Protein AF-A0AA87Z9X9-F1 (afdb_monomer_lite)

InterPro domains:
  IPR002160 Proteinase inhibitor I3, Kunitz legume [PF00197] (38-140)
  IPR002160 Proteinase inhibitor I3, Kunitz legume [PTHR33107] (10-140)
  IPR011065 Kunitz inhibitor STI-like superfamily [SSF50386] (34-146)

Radius of gyration: 27.52 Å; chains: 1; bounding box: 67×39×86 Å

Organism: Ficus carica (NCBI: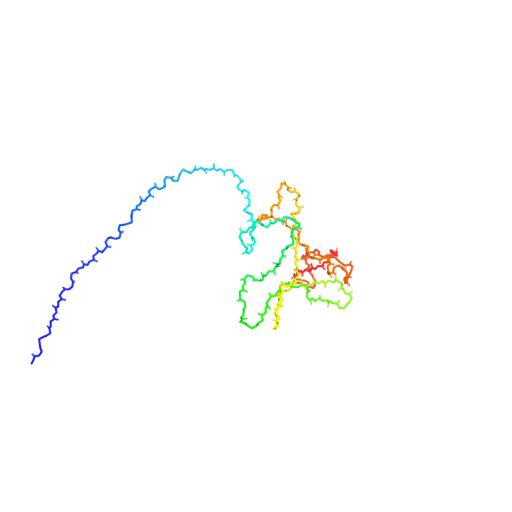txid349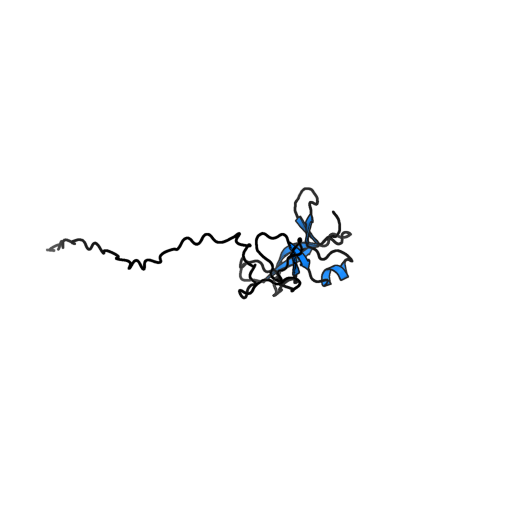4)

Structure (mmCIF, N/CA/C/O backbone):
data_AF-A0AA87Z9X9-F1
#
_entry.id   AF-A0AA87Z9X9-F1
#
loop_
_atom_site.group_PDB
_atom_site.id
_atom_site.type_symbol
_atom_site.label_atom_id
_atom_site.label_alt_id
_atom_site.label_comp_id
_atom_site.label_asym_id
_atom_site.label_entity_id
_atom_site.label_seq_id
_atom_site.pdbx_PDB_ins_code
_atom_site.Cartn_x
_atom_site.Cartn_y
_atom_site.Cartn_z
_atom_site.occupancy
_atom_site.B_iso_or_equiv
_atom_site.auth_seq_id
_atom_site.auth_comp_id
_atom_site.auth_asym_id
_atom_site.auth_atom_id
_atom_site.pdbx_PDB_model_num
ATOM 1 N N . MET A 1 1 ? 42.626 -28.973 60.792 1.00 39.34 1 MET A N 1
ATOM 2 C CA . MET A 1 1 ? 41.712 -30.059 60.388 1.00 39.34 1 MET A CA 1
ATOM 3 C C . MET A 1 1 ? 40.336 -29.448 60.271 1.00 39.34 1 MET A C 1
ATOM 5 O O . MET A 1 1 ? 39.869 -28.848 61.230 1.00 39.34 1 MET A O 1
ATOM 9 N N . GLU A 1 2 ? 39.805 -29.462 59.057 1.00 36.53 2 GLU A N 1
ATOM 10 C CA . GLU A 1 2 ? 38.589 -28.758 58.659 1.00 36.53 2 GLU A CA 1
ATOM 11 C C . GLU A 1 2 ? 37.346 -29.388 59.297 1.00 36.53 2 GLU A C 1
ATOM 13 O O . GLU A 1 2 ? 37.222 -30.610 59.348 1.00 36.53 2 GLU A O 1
ATOM 18 N N . ALA A 1 3 ? 36.432 -28.546 59.780 1.00 46.72 3 ALA A N 1
ATOM 19 C CA . ALA A 1 3 ? 35.090 -28.939 60.179 1.00 46.72 3 ALA A CA 1
ATOM 20 C C . ALA A 1 3 ? 34.126 -28.481 59.079 1.00 46.72 3 ALA A C 1
ATOM 22 O O . ALA A 1 3 ? 33.857 -27.291 58.924 1.00 46.72 3 ALA A O 1
ATOM 23 N N . THR A 1 4 ? 33.650 -29.432 58.282 1.00 48.53 4 THR A N 1
ATOM 24 C CA . THR A 1 4 ? 32.616 -29.233 57.263 1.00 48.53 4 THR A CA 1
ATOM 25 C C . THR A 1 4 ? 31.250 -29.070 57.922 1.00 48.53 4 THR A C 1
ATOM 27 O O . THR A 1 4 ? 30.701 -30.008 58.498 1.00 48.53 4 THR A O 1
ATOM 30 N N . THR A 1 5 ? 30.707 -27.862 57.818 1.00 49.81 5 THR A N 1
ATOM 31 C CA . THR A 1 5 ? 29.367 -27.469 58.259 1.00 49.81 5 THR A CA 1
ATOM 32 C C . THR A 1 5 ? 28.321 -27.915 57.231 1.00 49.81 5 THR A C 1
ATOM 34 O O . THR A 1 5 ? 28.348 -27.464 56.089 1.00 49.81 5 THR A O 1
ATOM 37 N N . LEU A 1 6 ? 27.373 -28.771 57.625 1.00 39.31 6 LEU A N 1
ATOM 38 C CA . LEU A 1 6 ? 26.182 -29.120 56.839 1.00 39.31 6 LEU A CA 1
ATOM 39 C C . LEU A 1 6 ? 24.958 -28.483 57.508 1.00 39.31 6 LEU A C 1
ATOM 41 O O . LEU A 1 6 ? 24.437 -29.000 58.494 1.00 39.31 6 LEU A O 1
ATOM 45 N N . VAL A 1 7 ? 24.527 -27.326 56.996 1.00 48.31 7 VAL A N 1
ATOM 46 C CA . VAL A 1 7 ? 23.291 -26.658 57.428 1.00 48.31 7 VAL A CA 1
ATOM 47 C C . VAL A 1 7 ? 22.143 -27.132 56.545 1.00 48.31 7 VAL A C 1
ATOM 49 O O . VAL A 1 7 ? 22.125 -26.922 55.336 1.00 48.31 7 VAL A O 1
ATOM 52 N N . ILE A 1 8 ? 21.200 -27.794 57.205 1.00 44.72 8 ILE A N 1
ATOM 53 C CA . ILE A 1 8 ? 19.921 -28.293 56.709 1.00 44.72 8 ILE A CA 1
ATOM 54 C C . ILE A 1 8 ? 19.073 -27.106 56.226 1.00 44.72 8 ILE A C 1
ATOM 56 O O . ILE A 1 8 ? 18.699 -26.246 57.022 1.00 44.72 8 ILE A O 1
ATOM 60 N N . THR A 1 9 ? 18.753 -27.051 54.933 1.00 46.47 9 THR A N 1
ATOM 61 C CA . THR A 1 9 ? 17.808 -26.081 54.366 1.00 46.47 9 THR A CA 1
ATOM 62 C C . THR A 1 9 ? 16.383 -26.640 54.424 1.00 46.47 9 THR A C 1
ATOM 64 O O . THR A 1 9 ? 16.026 -27.579 53.715 1.00 46.47 9 THR A O 1
ATOM 67 N N . LEU A 1 10 ? 15.563 -26.066 55.310 1.00 37.12 10 LEU A N 1
ATOM 68 C CA . LEU A 1 10 ? 14.112 -26.281 55.391 1.00 37.12 10 LEU A CA 1
ATOM 69 C C . LEU A 1 10 ? 13.385 -25.476 54.281 1.00 37.12 10 LEU A C 1
ATOM 71 O O . LEU A 1 10 ? 13.896 -24.438 53.855 1.00 37.12 10 LEU A O 1
ATOM 75 N N . PRO A 1 11 ? 12.200 -25.916 53.813 1.00 51.31 11 PRO A N 1
ATOM 76 C CA . PRO A 1 11 ? 11.592 -25.479 52.561 1.00 51.31 11 PRO A CA 1
ATOM 77 C C . PRO A 1 11 ? 10.754 -24.206 52.739 1.00 51.31 11 PRO A C 1
ATOM 79 O O . PRO A 1 11 ? 9.946 -24.111 53.661 1.00 51.31 11 PRO A O 1
ATOM 82 N N . LEU A 1 12 ? 10.879 -23.253 51.813 1.00 42.75 12 LEU A N 1
ATOM 83 C CA . LEU A 1 12 ? 9.968 -22.113 51.710 1.00 42.75 12 LEU A CA 1
ATOM 84 C C . LEU A 1 12 ? 9.057 -22.310 50.492 1.00 42.75 12 LEU A C 1
ATOM 86 O O . LEU A 1 12 ? 9.387 -21.927 49.372 1.00 42.75 12 LEU A O 1
ATOM 90 N N . ILE A 1 13 ? 7.906 -22.940 50.728 1.00 54.47 13 ILE A N 1
ATOM 91 C CA . ILE A 1 13 ? 6.771 -22.940 49.802 1.00 54.47 13 ILE A CA 1
ATOM 92 C C . ILE A 1 13 ? 6.185 -21.523 49.828 1.00 54.47 13 ILE A C 1
ATOM 94 O O . ILE A 1 13 ? 5.488 -21.140 50.767 1.00 54.47 13 ILE A O 1
ATOM 98 N N . LEU A 1 14 ? 6.511 -20.726 48.813 1.00 42.53 14 LEU A N 1
ATOM 99 C CA . LEU A 1 14 ? 5.907 -19.416 48.584 1.00 42.53 14 LEU A CA 1
ATOM 100 C C . LEU A 1 14 ? 4.555 -19.613 47.888 1.00 42.53 14 LEU A C 1
ATOM 102 O O . LEU A 1 14 ? 4.479 -19.862 46.687 1.00 42.53 14 LEU A O 1
ATOM 106 N N . PHE A 1 15 ? 3.482 -19.510 48.671 1.00 42.50 15 PHE A N 1
ATOM 107 C CA . PHE A 1 15 ? 2.122 -19.343 48.172 1.00 42.50 15 PHE A CA 1
ATOM 108 C C . PHE A 1 15 ? 2.019 -17.986 47.464 1.00 42.50 15 PHE A C 1
ATOM 110 O O . PHE A 1 15 ? 1.939 -16.945 48.113 1.00 42.50 15 PHE A O 1
ATOM 117 N N . LEU A 1 16 ? 2.027 -17.986 46.131 1.00 44.28 16 LEU A N 1
ATOM 118 C CA . LEU A 1 16 ? 1.638 -16.819 45.342 1.00 44.28 16 LEU A CA 1
ATOM 119 C C . LEU A 1 16 ? 0.106 -16.729 45.340 1.00 44.28 16 LEU A C 1
ATOM 121 O O . LEU A 1 16 ? -0.572 -17.346 44.521 1.00 44.28 16 LEU A O 1
ATOM 125 N N . SER A 1 17 ? -0.446 -15.990 46.299 1.00 43.28 17 SER A N 1
ATOM 126 C CA . SER A 1 17 ? -1.846 -15.578 46.306 1.00 43.28 17 SER A CA 1
ATOM 127 C C . SER A 1 17 ? -2.040 -14.405 45.340 1.00 43.28 17 SER A C 1
ATOM 129 O O . SER A 1 17 ? -1.628 -13.279 45.605 1.00 43.28 17 SER A O 1
ATOM 131 N N . PHE A 1 18 ? -2.688 -14.659 44.204 1.00 50.38 18 PHE A N 1
ATOM 132 C CA . PHE A 1 18 ? -3.201 -13.597 43.340 1.00 50.38 18 PHE A CA 1
ATOM 133 C C . PHE A 1 18 ? -4.573 -13.148 43.867 1.00 50.38 18 PHE A C 1
ATOM 135 O O . PHE A 1 18 ? -5.438 -14.005 44.067 1.00 50.38 18 PHE A O 1
ATOM 142 N N . PRO A 1 19 ? -4.828 -11.845 44.089 1.00 49.84 19 PRO A N 1
ATOM 143 C CA . PRO A 1 19 ? -6.177 -11.382 44.372 1.00 49.84 19 PRO A CA 1
ATOM 144 C C . PRO A 1 19 ? -7.033 -11.572 43.116 1.00 49.84 19 PRO A C 1
ATOM 146 O O . PRO A 1 19 ? -6.864 -10.882 42.110 1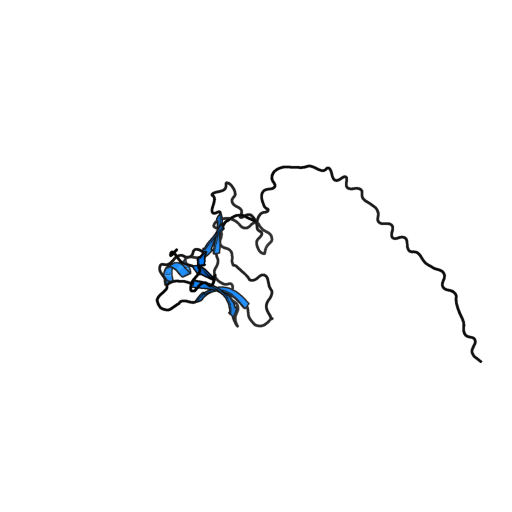.00 49.84 19 PRO A O 1
ATOM 149 N N . THR A 1 20 ? -7.957 -12.532 43.162 1.00 49.94 20 THR A N 1
ATOM 150 C CA . THR A 1 20 ? -8.994 -12.696 42.146 1.00 49.94 20 THR A CA 1
ATOM 151 C C . THR A 1 20 ? -9.977 -11.537 42.275 1.00 49.94 20 THR A C 1
ATOM 153 O O . THR A 1 20 ? -10.954 -11.612 43.021 1.00 49.94 20 THR A O 1
ATOM 156 N N . ASN A 1 21 ? -9.729 -10.448 41.550 1.00 47.50 21 ASN A N 1
ATOM 157 C CA . ASN A 1 21 ? -10.783 -9.490 41.251 1.00 47.50 21 ASN A CA 1
ATOM 158 C C . ASN A 1 21 ? -11.771 -10.201 40.326 1.00 47.50 21 ASN A C 1
ATOM 160 O O . ASN A 1 21 ? -11.532 -10.348 39.128 1.00 47.50 21 ASN A O 1
ATOM 164 N N . GLY A 1 22 ? -12.850 -10.714 40.917 1.00 45.56 22 GLY A N 1
ATOM 165 C CA . GLY A 1 22 ? -13.958 -11.322 40.202 1.00 45.56 22 GLY A CA 1
ATOM 166 C C . GLY A 1 22 ? -14.632 -10.286 39.314 1.00 45.56 22 GLY A C 1
ATOM 167 O O . GLY A 1 22 ? -15.555 -9.597 39.739 1.00 45.56 22 GLY A O 1
ATOM 168 N N . VAL A 1 23 ? -14.185 -10.183 38.064 1.00 44.50 23 VAL A N 1
ATOM 169 C CA . VAL A 1 23 ? -14.987 -9.578 37.007 1.00 44.50 23 VAL A CA 1
ATOM 170 C C . VAL A 1 23 ? -16.046 -10.609 36.653 1.00 44.50 23 VAL A C 1
ATOM 172 O O . VAL A 1 23 ? -15.769 -11.632 36.030 1.00 44.50 23 VAL A O 1
ATOM 175 N N . SER A 1 24 ? -17.271 -10.358 37.112 1.00 50.53 24 SER A N 1
ATOM 176 C CA . SER A 1 24 ? -18.455 -11.048 36.618 1.00 50.53 24 SER A CA 1
ATOM 177 C C . SER A 1 24 ? -18.557 -10.763 35.121 1.00 50.53 24 SER A C 1
ATOM 179 O O . SER A 1 24 ? -19.021 -9.700 34.707 1.00 50.53 24 SER A O 1
ATOM 181 N N . ALA A 1 25 ? -18.077 -11.696 34.300 1.00 45.25 25 ALA A N 1
ATOM 182 C CA . ALA A 1 25 ? -18.325 -11.680 32.873 1.00 45.25 25 ALA A CA 1
ATOM 183 C C . ALA A 1 25 ? -19.809 -11.999 32.674 1.00 45.25 25 ALA A C 1
ATOM 185 O O . ALA A 1 25 ? -20.203 -13.158 32.522 1.00 45.25 25 ALA A O 1
ATOM 186 N N . ARG A 1 26 ? -20.651 -10.959 32.709 1.00 43.22 26 ARG A N 1
ATOM 187 C CA . ARG A 1 26 ? -21.967 -11.021 32.077 1.00 43.22 26 ARG A CA 1
ATOM 188 C C . ARG A 1 26 ? -21.705 -11.448 30.637 1.00 43.22 26 ARG A C 1
ATOM 190 O O . ARG A 1 26 ? -21.166 -10.668 29.859 1.00 43.22 26 ARG A O 1
ATOM 197 N N . HIS A 1 27 ? -22.035 -12.696 30.318 1.00 42.78 27 HIS A N 1
ATOM 198 C CA . HIS A 1 27 ? -22.131 -13.177 28.948 1.00 42.78 27 HIS A CA 1
ATOM 199 C C . HIS A 1 27 ? 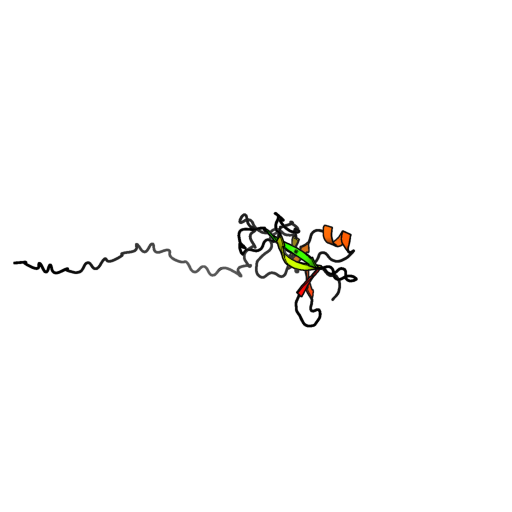-23.284 -12.422 28.282 1.00 42.78 27 HIS A C 1
ATOM 201 O O . HIS A 1 27 ? -24.417 -12.893 28.219 1.00 42.78 27 HIS A O 1
ATOM 207 N N . GLY A 1 28 ? -22.999 -11.195 27.856 1.00 42.38 28 GLY A N 1
ATOM 208 C CA . GLY A 1 28 ? -23.790 -10.500 26.865 1.00 42.38 28 GLY A CA 1
ATOM 209 C C . GLY A 1 28 ? -23.423 -11.095 25.519 1.00 42.38 28 GLY A C 1
ATOM 210 O O . GLY A 1 28 ? -22.462 -10.662 24.897 1.00 42.38 28 GLY A O 1
ATOM 211 N N . PHE A 1 29 ? -24.166 -12.111 25.086 1.00 50.47 29 PHE A N 1
ATOM 212 C CA . PHE A 1 29 ? -24.272 -12.388 23.661 1.00 50.47 29 PHE A CA 1
ATOM 213 C C . PHE A 1 29 ? -24.902 -11.152 23.022 1.00 50.47 29 PHE A C 1
ATOM 215 O O . PHE A 1 29 ? -26.055 -10.829 23.307 1.00 50.47 29 PHE A O 1
ATOM 222 N N . SER A 1 30 ? -24.139 -10.449 22.193 1.00 43.53 30 SER A N 1
ATOM 223 C CA . SER A 1 30 ? -24.645 -9.339 21.405 1.00 43.53 30 SER A CA 1
ATOM 224 C C . SER A 1 30 ? -24.126 -9.469 19.981 1.00 43.53 30 SER A C 1
ATOM 226 O O . SER A 1 30 ? -22.942 -9.295 19.752 1.00 43.53 30 SER A O 1
ATOM 228 N N . ILE A 1 31 ? -25.067 -9.805 19.091 1.00 48.31 31 ILE A N 1
ATOM 229 C CA . ILE A 1 31 ? -25.276 -9.226 17.757 1.00 48.31 31 ILE A CA 1
ATOM 230 C C . ILE A 1 31 ? -24.077 -9.310 16.808 1.00 48.31 31 ILE A C 1
ATOM 232 O O . ILE A 1 31 ? -23.113 -8.598 17.016 1.00 48.31 31 ILE A O 1
ATOM 236 N N . VAL A 1 32 ? -24.216 -10.131 15.750 1.00 56.75 32 VAL A N 1
ATOM 237 C CA . VAL A 1 32 ? -23.456 -10.117 14.476 1.00 56.75 32 VAL A CA 1
ATOM 238 C C . VAL A 1 32 ? -22.370 -9.038 14.466 1.00 56.75 32 VAL A C 1
ATOM 240 O O . VAL A 1 32 ? -22.615 -7.912 14.037 1.00 56.75 32 VAL A O 1
ATOM 243 N N . ASP A 1 33 ? -21.212 -9.376 15.034 1.00 64.88 33 ASP A N 1
ATOM 244 C CA . ASP A 1 33 ? -20.123 -8.426 15.226 1.00 64.88 33 ASP A CA 1
ATOM 245 C C . ASP A 1 33 ? -19.553 -8.141 13.840 1.00 64.88 33 ASP A C 1
ATOM 247 O O . ASP A 1 33 ? -18.950 -9.006 13.195 1.00 64.88 33 ASP A O 1
ATOM 251 N N . GLN A 1 34 ? -19.856 -6.957 13.318 1.00 77.00 34 GLN A N 1
ATOM 252 C CA . GLN A 1 34 ? -19.323 -6.525 12.041 1.00 77.00 34 GLN A CA 1
ATOM 253 C C . GLN A 1 34 ? -17.792 -6.493 12.158 1.00 77.00 34 GLN A C 1
ATOM 255 O O . GLN A 1 34 ? -17.290 -6.057 13.199 1.00 77.00 34 GLN A O 1
ATOM 260 N N . PRO A 1 35 ? -17.037 -6.956 11.144 1.00 88.06 35 PRO A N 1
ATOM 261 C CA . PRO A 1 35 ? -15.590 -7.074 11.269 1.00 88.06 35 PRO A CA 1
ATOM 262 C C . PRO A 1 35 ? -14.954 -5.751 11.715 1.00 88.06 35 PRO A C 1
ATOM 264 O O . PRO A 1 35 ? -15.430 -4.681 11.318 1.00 88.06 35 PRO A O 1
ATOM 267 N N . PRO A 1 36 ? -13.898 -5.779 12.538 1.00 92.25 36 PRO A N 1
ATOM 268 C CA . PRO A 1 36 ? -13.270 -4.556 13.020 1.00 92.25 36 PRO A CA 1
ATOM 269 C C . PRO A 1 36 ? -12.746 -3.700 11.857 1.00 92.25 36 PRO A C 1
ATOM 271 O O . PRO A 1 36 ? -12.438 -4.201 10.774 1.00 92.25 36 PRO A O 1
ATOM 274 N N . ALA A 1 37 ? -12.664 -2.388 12.076 1.00 93.81 37 ALA A N 1
ATOM 275 C CA . ALA A 1 37 ? -12.077 -1.472 11.106 1.00 93.81 37 ALA A CA 1
ATOM 276 C C . ALA A 1 37 ? -10.563 -1.707 10.989 1.00 93.81 37 ALA A C 1
ATOM 278 O O . ALA A 1 37 ? -9.871 -1.890 11.993 1.00 93.81 37 ALA A O 1
ATOM 279 N N . VAL A 1 38 ? -10.040 -1.651 9.764 1.00 95.06 38 VAL A N 1
ATOM 280 C CA . VAL A 1 38 ? -8.597 -1.689 9.507 1.00 95.06 38 VAL A CA 1
ATOM 281 C C . VAL A 1 38 ? -7.979 -0.399 10.036 1.00 95.06 38 VAL A C 1
ATOM 283 O O . VAL A 1 38 ? -8.508 0.686 9.798 1.00 95.06 38 VAL A O 1
ATOM 286 N N . LEU A 1 39 ? -6.848 -0.500 10.734 1.00 95.56 39 LEU A N 1
ATOM 287 C CA . LEU A 1 39 ? -6.142 0.654 11.287 1.00 95.56 39 LEU A CA 1
ATOM 288 C C . LEU A 1 39 ? -4.906 1.015 10.454 1.00 95.56 39 LEU A C 1
ATOM 290 O O . LEU A 1 39 ? -4.170 0.149 9.982 1.00 95.56 39 LEU A O 1
ATOM 294 N N . ASP A 1 40 ? -4.657 2.313 10.305 1.00 94.12 40 ASP A N 1
ATOM 295 C CA . ASP A 1 40 ? -3.430 2.857 9.736 1.00 94.12 40 ASP A CA 1
ATOM 296 C C . ASP A 1 40 ? -2.253 2.775 10.732 1.00 94.12 40 ASP A C 1
ATOM 298 O O . ASP A 1 40 ? -2.405 2.443 11.909 1.00 94.12 40 ASP A O 1
ATOM 302 N N . ALA A 1 41 ? -1.049 3.131 10.275 1.00 91.62 41 ALA A N 1
ATOM 303 C CA . ALA A 1 41 ? 0.160 3.112 11.108 1.00 91.62 41 ALA A CA 1
ATOM 304 C C . ALA A 1 41 ? 0.117 4.072 12.320 1.00 91.62 41 ALA A C 1
ATOM 306 O O . ALA A 1 41 ? 0.987 4.004 13.186 1.00 91.62 41 ALA A O 1
ATOM 307 N N . SER A 1 42 ? -0.869 4.975 12.382 1.00 94.88 42 SER A N 1
ATOM 308 C CA . SER A 1 42 ? -1.128 5.859 13.524 1.00 94.88 42 SER A CA 1
ATOM 309 C C . SER A 1 42 ? -2.254 5.365 14.441 1.00 94.88 42 SER A C 1
ATOM 311 O O . SER A 1 42 ? -2.611 6.068 15.384 1.00 94.88 42 SER A O 1
ATOM 313 N N . GLY A 1 43 ? -2.806 4.175 14.185 1.00 95.38 43 GLY A N 1
ATOM 314 C CA . GLY A 1 43 ? -3.892 3.583 14.965 1.00 95.38 43 GLY A CA 1
ATOM 315 C C . GLY A 1 43 ? -5.271 4.175 14.667 1.00 95.38 43 GLY A C 1
ATOM 316 O O . GLY A 1 43 ? -6.183 4.006 15.471 1.00 95.38 43 GLY A O 1
ATOM 317 N N . ARG A 1 44 ? -5.433 4.894 13.549 1.00 95.94 44 ARG A N 1
ATOM 318 C CA . ARG A 1 44 ? -6.725 5.454 13.123 1.00 95.94 44 ARG A CA 1
ATOM 319 C C . ARG A 1 44 ? -7.352 4.579 12.058 1.00 95.94 44 ARG A C 1
ATOM 321 O O . ARG A 1 44 ? -6.636 3.966 11.277 1.00 95.94 44 ARG A O 1
ATOM 328 N N . GLU A 1 45 ? -8.674 4.584 11.981 1.00 95.81 45 GLU A N 1
ATOM 329 C CA . GLU A 1 45 ? -9.393 3.822 10.963 1.00 95.81 45 GLU A CA 1
ATOM 330 C C . GLU A 1 45 ? -8.976 4.221 9.539 1.00 95.81 45 GLU A C 1
ATOM 332 O O . GLU A 1 45 ? -8.773 5.399 9.207 1.00 95.81 45 GLU A O 1
ATOM 337 N N . LEU A 1 46 ? -8.836 3.205 8.695 1.00 94.75 46 LEU A N 1
ATOM 338 C CA . LEU A 1 46 ? -8.618 3.338 7.270 1.00 94.75 46 LEU A CA 1
ATOM 339 C C . LEU A 1 46 ? -9.932 3.798 6.634 1.00 94.75 46 LEU A C 1
ATOM 341 O O . LEU A 1 46 ? -10.954 3.134 6.769 1.00 94.75 46 LEU A O 1
ATOM 345 N N . LEU A 1 47 ? -9.912 4.942 5.962 1.00 94.56 47 LEU A N 1
ATOM 346 C CA . LEU A 1 47 ? -11.091 5.560 5.368 1.00 94.56 47 LEU A CA 1
ATOM 347 C C . LEU A 1 47 ? -11.167 5.246 3.877 1.00 94.56 47 LEU A C 1
ATOM 349 O O . LEU A 1 47 ? -10.144 5.199 3.189 1.00 94.56 47 LEU A O 1
ATOM 353 N N . GLU A 1 48 ? -12.386 5.104 3.376 1.00 91.56 48 GLU A N 1
ATOM 354 C CA . GLU A 1 48 ? -12.669 4.958 1.955 1.00 91.56 48 GLU A CA 1
ATOM 355 C C . GLU A 1 48 ? -12.152 6.165 1.156 1.00 91.56 48 GLU A C 1
ATOM 357 O O . GLU A 1 48 ? -12.151 7.301 1.640 1.00 91.56 48 GLU A O 1
ATOM 362 N N . VAL A 1 49 ? -11.698 5.925 -0.080 1.00 86.00 49 VAL A N 1
ATOM 363 C CA . VAL A 1 49 ? -11.277 6.954 -1.060 1.00 86.00 49 VAL A CA 1
ATOM 364 C C . VAL A 1 49 ? -10.073 7.808 -0.615 1.00 86.00 49 VAL A C 1
ATOM 366 O O . VAL A 1 49 ? -9.535 8.605 -1.387 1.00 86.00 49 VAL A O 1
ATOM 369 N N . LYS A 1 50 ? -9.565 7.620 0.605 1.00 92.81 50 LYS A N 1
ATOM 370 C CA . LYS A 1 50 ? -8.364 8.287 1.100 1.00 92.81 50 LYS A CA 1
ATOM 371 C C . LYS A 1 50 ? -7.114 7.520 0.677 1.00 92.81 50 LYS A C 1
ATOM 373 O O . LYS A 1 50 ? -7.066 6.295 0.706 1.00 92.81 50 LYS A O 1
ATOM 378 N N . TYR A 1 51 ? -6.084 8.271 0.302 1.00 93.06 51 TYR A N 1
ATOM 379 C CA . TYR A 1 51 ? -4.797 7.716 -0.098 1.00 93.06 51 TYR A CA 1
ATOM 380 C C . TYR A 1 51 ? -3.937 7.338 1.111 1.00 93.06 51 TYR A C 1
ATOM 382 O O . TYR A 1 51 ? -3.678 8.165 1.991 1.00 93.06 51 TYR A O 1
ATOM 390 N N . TYR A 1 52 ? -3.433 6.107 1.096 1.00 93.75 52 TYR A N 1
ATOM 391 C CA . TYR A 1 52 ? -2.513 5.544 2.078 1.00 93.75 52 TYR A CA 1
ATOM 392 C C . TYR A 1 52 ? -1.279 4.970 1.382 1.00 93.75 52 TYR A C 1
ATOM 394 O O . TYR A 1 52 ? -1.356 4.457 0.269 1.00 93.75 52 TYR A O 1
ATOM 402 N N . TYR A 1 53 ? -0.124 5.043 2.040 1.00 91.56 53 TYR A N 1
ATOM 403 C CA . TYR A 1 53 ? 1.091 4.393 1.552 1.00 91.56 53 TYR A CA 1
ATOM 404 C C . TYR A 1 53 ? 1.171 2.967 2.084 1.00 91.56 53 TYR A C 1
ATOM 406 O O . TYR A 1 53 ? 1.045 2.748 3.289 1.00 91.56 53 TYR A O 1
ATOM 414 N N . LEU A 1 54 ? 1.415 2.012 1.188 1.00 89.44 54 LEU A N 1
ATOM 415 C CA . LEU A 1 54 ? 1.604 0.613 1.552 1.00 89.44 54 LEU A CA 1
ATOM 416 C C . LEU A 1 54 ? 3.073 0.379 1.901 1.00 89.44 54 LEU A C 1
ATOM 418 O O . LEU A 1 54 ? 3.954 0.495 1.046 1.00 89.44 54 LEU A O 1
ATOM 422 N N . SER A 1 55 ? 3.336 0.029 3.155 1.00 86.38 55 SER A N 1
ATOM 423 C CA . SER A 1 55 ? 4.673 -0.302 3.638 1.00 86.38 55 SER A CA 1
ATOM 424 C C . SER A 1 55 ? 4.748 -1.770 4.065 1.00 86.38 55 SER A C 1
ATOM 426 O O . SER A 1 55 ? 3.811 -2.292 4.675 1.00 86.38 55 SER A O 1
ATOM 428 N N . PRO A 1 56 ? 5.857 -2.472 3.772 1.00 83.00 56 PRO A N 1
ATOM 429 C CA . PRO A 1 56 ? 6.089 -3.796 4.330 1.00 83.00 56 PRO A CA 1
ATOM 430 C C . PRO A 1 56 ? 6.107 -3.731 5.861 1.00 83.00 56 PRO A C 1
ATOM 432 O O . PRO A 1 56 ? 6.875 -2.966 6.443 1.00 83.00 56 PRO A O 1
ATOM 435 N N . ALA A 1 57 ? 5.293 -4.561 6.516 1.00 80.50 57 ALA A N 1
ATOM 436 C CA . ALA A 1 57 ? 5.274 -4.644 7.979 1.00 80.50 57 ALA A CA 1
ATOM 437 C C . ALA A 1 57 ? 6.596 -5.198 8.546 1.00 80.50 57 ALA A C 1
ATOM 439 O O . ALA A 1 57 ? 6.994 -4.870 9.665 1.00 80.50 57 ALA A O 1
ATOM 440 N N . LEU A 1 58 ? 7.297 -6.031 7.769 1.00 78.38 58 LEU A N 1
ATOM 441 C CA . LEU A 1 58 ? 8.587 -6.577 8.164 1.00 78.38 58 LEU A CA 1
ATOM 442 C C . LEU A 1 58 ? 9.685 -5.525 7.999 1.00 78.38 58 LEU A C 1
ATOM 444 O O . LEU A 1 58 ? 9.981 -5.069 6.894 1.00 78.38 58 LEU A O 1
ATOM 448 N N . ARG A 1 59 ? 10.349 -5.198 9.108 1.00 67.31 59 ARG A N 1
ATOM 449 C CA . ARG A 1 59 ? 11.512 -4.313 9.113 1.00 67.31 59 ARG A CA 1
ATOM 450 C C . ARG A 1 59 ? 12.707 -5.042 8.497 1.00 67.31 59 ARG A C 1
ATOM 452 O O . ARG A 1 59 ? 13.280 -5.941 9.107 1.00 67.31 59 ARG A O 1
ATOM 459 N N . LEU A 1 60 ? 13.054 -4.674 7.269 1.00 66.50 60 LEU A N 1
ATOM 460 C CA . LEU A 1 60 ? 14.174 -5.263 6.538 1.00 66.50 60 LEU A CA 1
ATOM 461 C C . LEU A 1 60 ? 15.521 -4.608 6.941 1.00 66.50 60 LEU A C 1
ATOM 463 O O . LEU A 1 60 ? 15.519 -3.553 7.578 1.00 66.50 60 LEU A O 1
ATOM 467 N N . PRO A 1 61 ? 16.675 -5.252 6.653 1.00 62.50 61 PRO A N 1
ATOM 468 C CA . PRO A 1 61 ? 17.987 -4.904 7.220 1.00 62.50 61 PRO A CA 1
ATOM 469 C C . PRO A 1 61 ? 18.394 -3.436 6.990 1.00 62.50 61 PRO A C 1
ATOM 471 O O . PRO A 1 61 ? 17.973 -2.860 5.989 1.00 62.50 61 PRO A O 1
ATOM 474 N N . PRO A 1 62 ? 19.306 -2.868 7.805 1.00 62.28 62 PRO A N 1
ATOM 475 C CA . PRO A 1 62 ? 19.449 -1.421 8.038 1.00 62.28 62 PRO A CA 1
ATOM 476 C C . PRO A 1 62 ? 19.869 -0.561 6.834 1.00 62.28 62 PRO A C 1
ATOM 478 O O . PRO A 1 62 ? 19.832 0.662 6.923 1.00 62.28 62 PRO A O 1
ATOM 481 N N . PHE A 1 63 ? 20.270 -1.161 5.713 1.00 65.38 63 PHE A N 1
ATOM 482 C CA . PHE A 1 63 ? 20.730 -0.428 4.534 1.00 65.38 63 PHE A CA 1
ATOM 483 C C . PHE A 1 63 ? 19.627 -0.304 3.480 1.00 65.38 63 PHE A C 1
ATOM 485 O O . PHE A 1 63 ? 19.380 -1.238 2.713 1.00 65.38 63 PHE A O 1
ATOM 492 N N . GLY A 1 64 ? 18.980 0.857 3.433 1.00 70.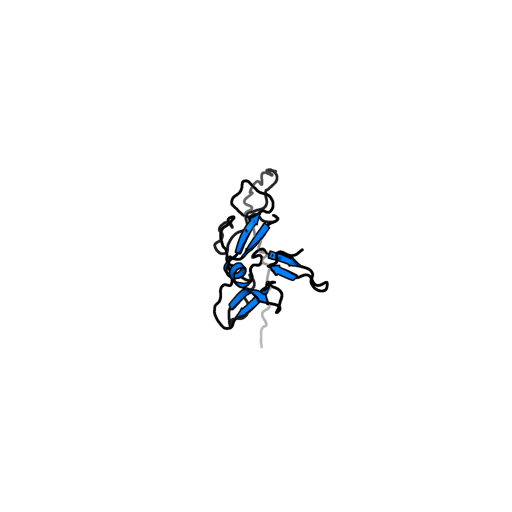19 64 GLY A N 1
ATOM 493 C CA . GLY A 1 64 ? 17.972 1.175 2.427 1.00 70.19 64 GLY A CA 1
ATOM 494 C C . GLY A 1 64 ? 16.536 1.097 2.934 1.00 70.19 64 GLY A C 1
ATOM 495 O O . GLY A 1 64 ? 16.278 0.768 4.090 1.00 70.19 64 GLY A O 1
ATOM 496 N N . THR A 1 65 ? 15.596 1.423 2.053 1.00 73.81 65 THR A N 1
ATOM 497 C CA . THR A 1 65 ? 14.160 1.329 2.334 1.00 73.81 65 THR A CA 1
ATOM 498 C C . THR A 1 65 ? 13.520 0.281 1.449 1.00 73.81 65 THR A C 1
ATOM 500 O O . THR A 1 65 ? 14.033 -0.047 0.378 1.00 73.81 65 THR A O 1
ATOM 503 N N . THR A 1 66 ? 12.412 -0.279 1.915 1.00 80.50 66 THR A N 1
ATOM 504 C CA . THR A 1 66 ? 11.595 -1.175 1.106 1.00 80.50 66 THR A CA 1
ATOM 505 C C . THR A 1 66 ? 10.241 -0.560 0.877 1.00 80.50 66 THR A C 1
ATOM 507 O O . THR A 1 66 ? 9.572 -0.177 1.836 1.00 80.50 66 THR A O 1
ATOM 510 N N . ALA A 1 67 ? 9.843 -0.500 -0.384 1.00 80.44 67 ALA A N 1
ATOM 511 C CA . ALA A 1 67 ? 8.563 0.044 -0.790 1.00 80.44 67 ALA A CA 1
ATOM 512 C C . ALA A 1 67 ? 7.808 -0.988 -1.619 1.00 80.44 67 ALA A C 1
ATOM 514 O O . ALA A 1 67 ? 8.406 -1.790 -2.342 1.00 80.44 67 ALA A O 1
ATOM 515 N N . ILE A 1 68 ? 6.484 -0.956 -1.498 1.00 80.25 68 ILE A N 1
ATOM 516 C CA . ILE A 1 68 ? 5.601 -1.655 -2.421 1.00 80.25 68 ILE A CA 1
ATOM 517 C C . ILE A 1 68 ? 5.445 -0.740 -3.630 1.00 80.25 68 ILE A C 1
ATOM 519 O O . ILE A 1 68 ? 4.909 0.365 -3.513 1.00 80.25 68 ILE A O 1
ATOM 523 N N . ILE A 1 69 ? 5.964 -1.180 -4.774 1.00 76.12 69 ILE A N 1
ATOM 524 C CA . ILE A 1 69 ? 5.883 -0.421 -6.016 1.00 76.12 69 ILE A CA 1
ATOM 525 C C . ILE A 1 69 ? 5.360 -1.280 -7.175 1.00 76.12 69 ILE A C 1
ATOM 527 O O . ILE A 1 69 ? 5.635 -2.482 -7.242 1.00 76.12 69 ILE A O 1
ATOM 531 N N . PRO A 1 70 ? 4.630 -0.672 -8.119 1.00 73.19 70 PRO A N 1
ATOM 532 C CA . PRO A 1 70 ? 4.425 -1.227 -9.446 1.00 73.19 70 PRO A CA 1
ATOM 533 C C . PRO A 1 70 ? 5.736 -1.089 -10.232 1.00 73.19 70 PRO A C 1
ATOM 535 O O . PRO A 1 70 ? 6.131 0.019 -10.586 1.00 73.19 70 PRO A O 1
ATOM 538 N N . GLY A 1 71 ? 6.456 -2.196 -10.427 1.00 62.06 71 GLY A N 1
ATOM 539 C CA . GLY A 1 71 ? 7.890 -2.151 -10.750 1.00 62.06 71 GLY A CA 1
ATOM 540 C C . GLY A 1 71 ? 8.327 -2.778 -12.072 1.00 62.06 71 GLY A C 1
ATOM 541 O O . GLY A 1 71 ? 9.467 -2.583 -12.475 1.00 62.06 71 GLY A O 1
ATOM 542 N N . VAL A 1 72 ? 7.480 -3.537 -12.773 1.00 60.09 72 VAL A N 1
ATOM 543 C CA . VAL A 1 72 ? 7.930 -4.249 -13.984 1.00 60.09 72 VAL A CA 1
ATOM 544 C C . VAL A 1 72 ? 7.026 -3.939 -15.159 1.00 60.09 72 VAL A C 1
ATOM 546 O O . VAL A 1 72 ? 5.939 -4.494 -15.246 1.00 60.09 72 VAL A O 1
ATOM 549 N N . TYR A 1 73 ? 7.535 -3.089 -16.050 1.00 54.44 73 TYR A N 1
ATOM 550 C CA . TYR A 1 73 ? 7.067 -2.910 -17.419 1.00 54.44 73 TYR A CA 1
ATOM 551 C C . TYR A 1 73 ? 7.604 -4.067 -18.271 1.00 54.44 73 TYR A C 1
ATOM 553 O O . TYR A 1 73 ? 8.819 -4.277 -18.342 1.00 54.44 73 TYR A O 1
ATOM 561 N N . ARG A 1 74 ? 6.723 -4.841 -18.912 1.00 55.06 74 ARG A N 1
ATOM 562 C CA . ARG A 1 74 ? 7.130 -5.675 -20.052 1.00 55.06 74 ARG A CA 1
ATOM 563 C C . ARG A 1 74 ? 7.041 -4.774 -21.277 1.00 55.06 74 ARG A C 1
ATOM 565 O O . ARG A 1 74 ? 5.977 -4.204 -21.499 1.00 55.06 74 ARG A O 1
ATOM 572 N N . ASN A 1 75 ? 8.128 -4.642 -22.043 1.00 46.66 75 ASN A N 1
ATOM 573 C CA . ASN A 1 75 ? 8.091 -3.964 -23.343 1.00 46.66 75 ASN A CA 1
ATOM 574 C C . ASN A 1 75 ? 6.866 -4.487 -24.107 1.00 46.66 75 ASN A C 1
ATOM 576 O O . ASN A 1 75 ? 6.796 -5.691 -24.327 1.00 46.66 75 ASN A O 1
ATOM 580 N N . GLU A 1 76 ? 5.925 -3.596 -24.441 1.00 55.38 76 GLU A N 1
ATOM 581 C CA . GLU A 1 76 ? 4.668 -3.847 -25.182 1.00 55.38 76 GLU A CA 1
ATOM 582 C C . GLU A 1 76 ? 3.409 -4.176 -24.360 1.00 55.38 76 GLU A C 1
ATOM 584 O O . GLU A 1 76 ? 2.316 -4.122 -24.916 1.00 55.38 76 GLU A O 1
ATOM 589 N N . THR A 1 77 ? 3.498 -4.415 -23.046 1.00 59.31 77 THR A N 1
ATOM 590 C CA . THR A 1 77 ? 2.305 -4.520 -22.184 1.00 59.31 77 THR A CA 1
ATOM 591 C C . THR A 1 77 ? 2.360 -3.488 -21.070 1.00 59.31 77 THR A C 1
ATOM 593 O O . THR A 1 77 ? 3.272 -3.502 -20.240 1.00 59.31 77 THR A O 1
ATOM 596 N N . CYS A 1 78 ? 1.342 -2.636 -21.013 1.00 65.06 78 CYS A N 1
ATOM 597 C CA . CYS A 1 78 ? 1.084 -1.658 -19.955 1.00 65.06 78 CYS A CA 1
ATOM 598 C C . CYS A 1 78 ? 0.637 -2.319 -18.637 1.00 65.06 78 CYS A C 1
ATOM 600 O O . CYS A 1 78 ? -0.326 -1.900 -18.002 1.00 65.06 78 CYS A O 1
ATOM 602 N N . TRP A 1 79 ? 1.312 -3.394 -18.238 1.00 64.88 79 TRP A N 1
ATOM 603 C CA . TRP A 1 79 ? 1.020 -4.154 -17.032 1.00 64.88 79 TRP A CA 1
ATOM 604 C C . TRP A 1 79 ? 2.101 -3.884 -16.008 1.00 64.88 79 TRP A C 1
ATOM 606 O O . TRP A 1 79 ? 3.277 -4.143 -16.261 1.00 64.88 79 TRP A O 1
ATOM 616 N N . PHE A 1 80 ? 1.701 -3.411 -14.833 1.00 73.38 80 PHE A N 1
ATOM 617 C CA . PHE A 1 80 ? 2.636 -3.207 -13.738 1.00 73.38 80 PHE A CA 1
ATOM 618 C C . PHE A 1 80 ? 2.508 -4.318 -12.711 1.00 73.38 80 PHE A C 1
ATOM 620 O O . PHE A 1 80 ? 1.480 -4.439 -12.051 1.00 73.38 80 PHE A O 1
ATOM 627 N N . HIS A 1 81 ? 3.572 -5.089 -12.506 1.00 77.19 81 HIS A N 1
ATOM 628 C CA . HIS A 1 81 ? 3.623 -6.021 -11.381 1.00 77.19 81 HIS A CA 1
ATOM 629 C C . HIS A 1 81 ? 3.882 -5.284 -10.069 1.00 77.19 81 HIS A C 1
ATOM 631 O O . HIS A 1 81 ? 4.877 -4.563 -9.956 1.00 77.19 81 HIS A O 1
ATOM 637 N N . VAL A 1 82 ? 3.042 -5.529 -9.063 1.00 80.56 82 VAL A N 1
ATOM 638 C CA . VAL A 1 82 ? 3.271 -5.014 -7.710 1.00 80.56 82 VAL A CA 1
ATOM 639 C C . VAL A 1 82 ? 4.288 -5.902 -7.003 1.00 80.56 82 VAL A C 1
ATOM 641 O O . VAL A 1 82 ? 4.107 -7.116 -6.895 1.00 80.56 82 VAL A O 1
ATOM 644 N N . ARG A 1 83 ? 5.390 -5.304 -6.545 1.00 81.56 83 ARG A N 1
ATOM 645 C CA . ARG A 1 83 ? 6.480 -5.999 -5.854 1.00 81.56 83 ARG A CA 1
ATOM 646 C C . ARG A 1 83 ? 6.927 -5.218 -4.629 1.00 81.56 83 ARG A C 1
ATOM 648 O O . ARG A 1 83 ? 6.827 -3.995 -4.582 1.00 81.56 83 ARG A O 1
ATOM 655 N N . VAL A 1 84 ? 7.459 -5.946 -3.654 1.00 83.38 84 VAL A N 1
ATOM 656 C CA . VAL A 1 84 ? 8.266 -5.356 -2.587 1.00 83.38 84 VAL A CA 1
ATOM 657 C C . VAL A 1 84 ? 9.691 -5.252 -3.112 1.00 83.38 84 VAL A C 1
ATOM 659 O O . VAL A 1 84 ? 10.317 -6.274 -3.395 1.00 83.38 84 VAL A O 1
ATOM 662 N N . GLU A 1 85 ? 10.199 -4.033 -3.250 1.00 80.75 85 GLU A N 1
ATOM 663 C CA . GLU A 1 85 ? 11.547 -3.779 -3.757 1.00 80.75 85 GLU A CA 1
ATOM 664 C C . GLU A 1 85 ? 12.389 -3.023 -2.731 1.00 80.75 85 GLU A C 1
ATOM 666 O O . GLU A 1 85 ? 11.866 -2.270 -1.905 1.00 80.75 85 GLU A O 1
ATOM 671 N N . ARG A 1 86 ? 13.704 -3.262 -2.759 1.00 81.56 86 ARG A N 1
ATOM 672 C CA . ARG A 1 86 ? 14.679 -2.635 -1.868 1.00 81.56 86 ARG A CA 1
ATOM 673 C C . ARG A 1 86 ? 15.442 -1.552 -2.613 1.00 81.56 86 ARG A C 1
ATOM 675 O O . ARG A 1 86 ? 16.074 -1.824 -3.627 1.00 81.56 86 ARG A O 1
ATOM 682 N N . PHE A 1 87 ? 15.476 -0.363 -2.030 1.00 79.00 87 PHE A N 1
ATOM 683 C CA . PHE A 1 87 ? 16.157 0.799 -2.580 1.00 79.00 87 PHE A CA 1
ATOM 684 C C . PHE A 1 87 ? 17.325 1.216 -1.687 1.00 79.00 87 PHE A C 1
ATOM 686 O O . PHE A 1 87 ? 17.178 1.219 -0.464 1.00 79.00 87 PHE A O 1
ATOM 693 N N . PRO A 1 88 ? 18.475 1.616 -2.260 1.00 80.94 88 PRO A N 1
ATOM 694 C CA . PRO A 1 88 ? 19.611 2.121 -1.486 1.00 80.94 88 PRO A CA 1
ATOM 695 C C . PRO A 1 88 ? 19.363 3.523 -0.897 1.00 80.94 88 PRO A C 1
ATOM 697 O O . PRO A 1 88 ? 20.152 3.995 -0.085 1.00 80.94 88 PRO A O 1
ATOM 700 N N . PHE A 1 89 ? 18.267 4.179 -1.281 1.00 80.19 89 PHE A N 1
ATOM 701 C CA . PHE A 1 89 ? 17.817 5.485 -0.798 1.00 80.19 89 PHE A CA 1
ATOM 702 C C . PHE A 1 89 ? 16.412 5.391 -0.186 1.00 80.19 89 PHE A C 1
ATOM 704 O O . PHE A 1 89 ? 15.771 4.340 -0.224 1.00 80.19 89 PHE A O 1
ATOM 711 N N . SER A 1 90 ? 15.945 6.487 0.418 1.00 81.44 90 SER A N 1
ATOM 712 C CA . SER A 1 90 ? 14.624 6.553 1.048 1.00 81.44 90 SER A CA 1
ATOM 713 C C . SER A 1 90 ? 13.519 6.757 0.014 1.00 81.44 90 SER A C 1
ATOM 715 O O . SER A 1 90 ? 13.528 7.754 -0.707 1.00 81.44 90 SER A O 1
ATOM 717 N N . ILE A 1 91 ? 12.565 5.828 -0.045 1.00 82.69 91 ILE A N 1
ATOM 718 C CA . ILE A 1 91 ? 11.362 5.919 -0.871 1.00 82.69 91 ILE A CA 1
ATOM 719 C C . ILE A 1 91 ? 10.156 5.350 -0.111 1.00 82.69 91 ILE A C 1
ATOM 721 O O . ILE A 1 91 ? 10.256 4.336 0.575 1.00 82.69 91 ILE A O 1
ATOM 725 N N . THR A 1 92 ? 9.005 6.011 -0.243 1.00 81.94 92 THR A N 1
ATOM 726 C CA . THR A 1 92 ? 7.746 5.615 0.421 1.00 81.94 92 THR A CA 1
ATOM 727 C C . THR A 1 92 ? 6.877 4.706 -0.458 1.00 81.94 92 THR A C 1
ATOM 729 O O . THR A 1 92 ? 5.997 4.015 0.040 1.00 81.94 92 THR A O 1
ATOM 732 N N . GLY A 1 93 ? 7.131 4.684 -1.768 1.00 82.94 93 GLY A N 1
ATOM 733 C CA . GLY A 1 93 ? 6.308 3.990 -2.759 1.00 82.94 93 GLY A CA 1
ATOM 734 C C . GLY A 1 93 ? 5.186 4.869 -3.310 1.00 82.94 93 GLY A C 1
ATOM 735 O O . GLY A 1 93 ? 5.215 6.095 -3.171 1.00 82.94 93 GLY A O 1
ATOM 736 N N . LEU A 1 94 ? 4.209 4.239 -3.964 1.00 86.31 94 LEU A N 1
ATOM 737 C CA . LEU A 1 94 ? 3.035 4.922 -4.505 1.00 86.31 94 LEU A CA 1
ATOM 738 C C . LEU A 1 94 ? 1.835 4.74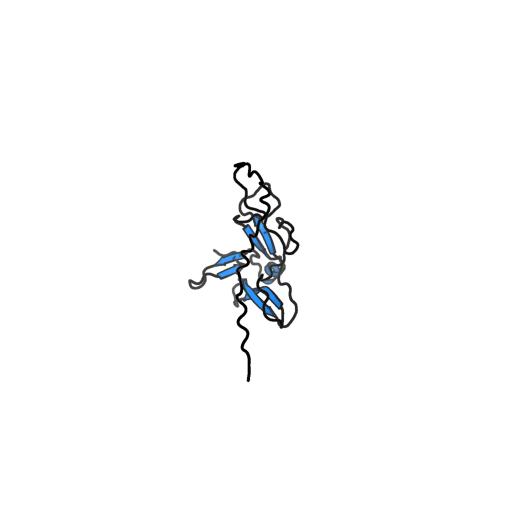3 -3.575 1.00 86.31 94 LEU A C 1
ATOM 740 O O . LEU A 1 94 ? 1.622 3.639 -3.068 1.00 86.31 94 LEU A O 1
ATOM 744 N N . PRO A 1 95 ? 1.053 5.807 -3.337 1.00 90.75 95 PRO A N 1
ATOM 745 C CA . PRO A 1 95 ? -0.115 5.696 -2.491 1.00 90.75 95 PRO A CA 1
ATOM 746 C C . PRO A 1 95 ? -1.249 4.975 -3.228 1.00 90.75 95 PRO A C 1
ATOM 748 O O . PRO A 1 95 ? -1.400 5.109 -4.446 1.00 90.75 95 PRO A O 1
ATOM 751 N N . ALA A 1 96 ? -2.067 4.262 -2.462 1.00 91.06 96 ALA A N 1
ATOM 752 C CA . ALA A 1 96 ? -3.268 3.584 -2.921 1.00 91.06 96 ALA A CA 1
ATOM 753 C C . ALA A 1 96 ? -4.481 4.014 -2.090 1.00 91.06 96 ALA A C 1
ATOM 755 O O . ALA A 1 96 ? -4.354 4.333 -0.906 1.00 91.06 96 ALA A O 1
ATOM 756 N N . LYS A 1 97 ? -5.652 4.034 -2.719 1.00 93.25 97 LYS A N 1
ATOM 757 C CA . LYS A 1 97 ? -6.948 4.180 -2.058 1.00 93.25 97 LYS A CA 1
ATOM 758 C C . LYS A 1 97 ? -7.665 2.833 -2.039 1.00 93.25 97 LYS A C 1
ATOM 760 O O . LYS A 1 97 ? -7.420 1.969 -2.883 1.00 93.25 97 LYS A O 1
ATOM 765 N N . PHE A 1 98 ? -8.558 2.693 -1.074 1.00 93.19 98 PHE A N 1
ATOM 766 C CA . PHE A 1 98 ? -9.352 1.496 -0.851 1.00 93.19 98 PHE A CA 1
ATOM 767 C C . PHE A 1 98 ? -10.824 1.859 -0.971 1.00 93.19 98 PHE A C 1
ATOM 769 O O . PHE A 1 98 ? -11.246 2.877 -0.419 1.00 93.19 98 PHE A O 1
ATOM 776 N N . SER A 1 99 ? -11.580 1.033 -1.686 1.00 92.31 99 SER A N 1
ATOM 777 C CA . SER A 1 99 ? -13.036 1.165 -1.795 1.00 92.31 99 SER A CA 1
ATOM 778 C C . SER A 1 99 ? -13.666 -0.220 -1.646 1.00 92.31 99 SER A C 1
ATOM 780 O O . SER A 1 99 ? -13.171 -1.155 -2.276 1.00 92.31 99 SER A O 1
ATOM 782 N N . PRO A 1 100 ? -14.699 -0.411 -0.816 1.00 91.06 100 PRO A N 1
ATOM 783 C CA . PRO A 1 100 ? -15.360 -1.704 -0.695 1.00 91.06 100 PRO A CA 1
ATOM 784 C C . PRO A 1 100 ? -16.032 -2.083 -2.023 1.00 91.06 100 PRO A C 1
ATOM 786 O O . PRO A 1 100 ? -16.563 -1.230 -2.731 1.00 91.06 100 PRO A O 1
ATOM 789 N N . VAL A 1 101 ? -16.000 -3.371 -2.380 1.00 88.69 101 VAL A N 1
ATOM 790 C CA . VAL A 1 101 ? -16.632 -3.867 -3.620 1.00 88.69 101 VAL A CA 1
ATOM 791 C C . VAL A 1 101 ? -18.151 -3.718 -3.550 1.00 88.69 101 VAL A C 1
ATOM 793 O O . VAL A 1 101 ? -18.791 -3.306 -4.517 1.00 88.69 101 VAL A O 1
ATOM 796 N N . ALA A 1 102 ? -18.731 -4.057 -2.399 1.00 85.12 102 ALA A N 1
ATOM 797 C CA . ALA A 1 102 ? -20.135 -3.817 -2.124 1.00 85.12 102 ALA A CA 1
ATOM 798 C C . ALA A 1 102 ? -20.288 -2.430 -1.479 1.00 85.12 102 ALA A C 1
ATOM 800 O O . ALA A 1 102 ? -19.645 -2.178 -0.458 1.00 85.12 102 ALA A O 1
ATOM 801 N N . PRO A 1 103 ? -21.136 -1.540 -2.026 1.00 74.62 103 PRO A N 1
ATOM 802 C CA . PRO A 1 103 ? -21.375 -0.241 -1.416 1.00 74.62 103 PRO A CA 1
ATOM 803 C C . PRO A 1 103 ? -21.996 -0.438 -0.030 1.00 74.62 103 PRO A C 1
ATOM 805 O O . PRO A 1 103 ? -23.077 -1.014 0.109 1.00 74.62 103 PRO A O 1
ATOM 808 N N . GLY A 1 104 ? -21.279 0.014 0.995 1.00 73.00 104 GLY A N 1
ATOM 809 C CA . GLY A 1 104 ? -21.731 0.031 2.380 1.00 73.00 104 GLY A CA 1
ATOM 810 C C . GLY A 1 104 ? -22.177 1.427 2.808 1.00 73.00 104 GLY A C 1
ATOM 811 O O . GLY A 1 104 ? -21.927 2.417 2.128 1.00 73.00 104 GLY A O 1
ATOM 812 N N . ASN A 1 105 ? -22.809 1.515 3.976 1.00 73.00 105 ASN A N 1
ATOM 813 C CA . ASN A 1 105 ? -23.134 2.801 4.611 1.00 73.00 105 ASN A CA 1
ATOM 814 C C . ASN A 1 105 ? -21.961 3.364 5.434 1.00 73.00 105 ASN A C 1
ATOM 816 O O . ASN A 1 105 ? -22.116 4.365 6.132 1.00 73.00 105 ASN A O 1
ATOM 820 N N . GLU A 1 106 ? -20.818 2.686 5.425 1.00 76.06 106 GLU A N 1
ATOM 821 C CA . GLU A 1 106 ? -19.690 2.968 6.300 1.00 76.06 106 GLU A CA 1
ATOM 822 C C . GLU A 1 106 ? -18.555 3.601 5.518 1.00 76.06 106 GLU A C 1
ATOM 824 O O . GLU A 1 106 ? -18.218 3.158 4.427 1.00 76.06 106 GLU A O 1
ATOM 829 N N . SER A 1 107 ? -17.949 4.625 6.110 1.00 86.06 107 SER A N 1
ATOM 830 C CA . SER A 1 107 ? -16.807 5.325 5.529 1.00 86.06 107 SER A CA 1
ATOM 831 C C . SER A 1 107 ? -15.466 4.668 5.853 1.00 86.06 107 SER A C 1
ATOM 833 O O . SER A 1 107 ? -14.442 5.105 5.326 1.00 86.06 107 SER A O 1
ATOM 835 N N . SER A 1 108 ? -15.441 3.668 6.737 1.00 92.50 108 SER A N 1
ATOM 836 C CA . SER A 1 108 ? -14.229 2.954 7.128 1.00 92.50 108 SER A CA 1
ATOM 837 C C . SER A 1 108 ? -14.135 1.587 6.461 1.00 92.50 108 SER A C 1
ATOM 839 O O . SER A 1 108 ? -15.116 0.869 6.280 1.00 92.50 108 SER A O 1
ATOM 841 N N . ILE A 1 109 ? -12.912 1.225 6.085 1.00 93.31 109 ILE A N 1
ATOM 842 C CA . ILE A 1 109 ? -12.588 -0.081 5.527 1.00 93.31 109 ILE A CA 1
ATOM 843 C C . ILE A 1 109 ? -12.468 -1.076 6.674 1.00 93.31 109 ILE A C 1
ATOM 845 O O . ILE A 1 109 ? -11.731 -0.846 7.635 1.00 93.31 109 ILE A O 1
ATOM 849 N N . ARG A 1 110 ? -13.171 -2.198 6.556 1.00 91.75 110 ARG A N 1
ATOM 850 C CA . ARG A 1 110 ? -13.199 -3.254 7.567 1.00 91.75 110 ARG A CA 1
ATOM 851 C C . ARG A 1 110 ? -12.397 -4.471 7.149 1.00 91.75 110 ARG A C 1
ATOM 853 O O . ARG A 1 110 ? -12.197 -4.742 5.966 1.00 91.75 110 ARG A O 1
ATOM 860 N N . GLU A 1 111 ? -11.936 -5.210 8.147 1.00 92.00 111 GLU A N 1
ATOM 861 C CA . GLU A 1 111 ? -11.317 -6.511 7.941 1.00 92.00 111 GLU A CA 1
ATOM 862 C C . GLU A 1 111 ? -12.299 -7.481 7.268 1.00 92.00 111 GLU A C 1
ATOM 864 O O . GLU A 1 111 ? -13.516 -7.308 7.325 1.00 92.00 111 GLU A O 1
ATOM 869 N N . SER A 1 112 ? -11.773 -8.521 6.617 1.00 90.44 112 SER A N 1
ATOM 870 C CA . SER A 1 112 ? -12.585 -9.567 5.967 1.00 90.44 112 SER A CA 1
ATOM 871 C C . SER A 1 112 ? -13.652 -9.040 4.991 1.00 90.44 112 SER A C 1
ATOM 873 O O . SER A 1 112 ? -14.681 -9.680 4.789 1.00 90.44 112 SER A O 1
ATOM 875 N N . THR A 1 113 ? -13.415 -7.866 4.402 1.00 89.88 113 THR A N 1
ATOM 876 C CA . THR A 1 113 ? -14.286 -7.239 3.405 1.00 89.88 113 THR A CA 1
ATOM 877 C C . THR A 1 113 ? -13.536 -7.150 2.085 1.00 89.88 113 THR A C 1
ATOM 879 O O . THR A 1 113 ? -12.374 -6.740 2.058 1.00 89.88 113 THR A O 1
ATOM 882 N N . ASP A 1 114 ? -14.200 -7.516 0.991 1.00 91.62 114 ASP A N 1
ATOM 883 C CA . ASP A 1 114 ? -13.619 -7.397 -0.342 1.00 91.62 114 ASP A CA 1
ATOM 884 C C . ASP A 1 114 ? -13.458 -5.921 -0.715 1.00 91.62 114 ASP A C 1
ATOM 886 O O . ASP A 1 114 ? -14.411 -5.134 -0.669 1.00 91.62 114 ASP A O 1
ATOM 890 N N . VAL A 1 115 ? -12.239 -5.548 -1.102 1.00 92.25 115 VAL A N 1
ATOM 891 C CA . VAL A 1 115 ? -11.872 -4.171 -1.439 1.00 92.25 115 VAL A CA 1
ATOM 892 C C . VAL A 1 115 ? -11.231 -4.085 -2.814 1.00 92.25 115 VAL A C 1
ATOM 894 O O . VAL A 1 115 ? -10.431 -4.926 -3.220 1.00 92.25 115 VAL A O 1
ATOM 897 N N . ILE A 1 116 ? -11.550 -3.003 -3.508 1.00 91.94 116 ILE A N 1
ATOM 898 C CA . ILE A 1 116 ? -10.847 -2.524 -4.686 1.00 91.94 116 ILE A CA 1
ATOM 899 C C . ILE A 1 116 ? -9.683 -1.666 -4.196 1.00 91.94 116 ILE A C 1
ATOM 901 O O . ILE A 1 116 ? -9.875 -0.709 -3.440 1.00 91.94 116 ILE A O 1
ATOM 905 N N . ILE A 1 117 ? -8.475 -2.015 -4.632 1.00 91.56 117 ILE A N 1
ATOM 906 C CA . ILE A 1 117 ? -7.253 -1.269 -4.332 1.00 91.56 117 ILE A CA 1
ATOM 907 C C . ILE A 1 117 ? -6.830 -0.550 -5.605 1.00 91.56 117 ILE A C 1
ATOM 909 O O . ILE A 1 117 ? -6.556 -1.194 -6.616 1.00 91.56 117 ILE A O 1
ATOM 913 N N . GLU A 1 118 ? -6.758 0.774 -5.554 1.00 89.94 118 GLU A N 1
ATOM 914 C CA . GLU A 1 118 ? -6.413 1.607 -6.706 1.00 89.94 118 GLU A CA 1
ATOM 915 C C . GLU A 1 118 ? -5.229 2.512 -6.362 1.00 89.94 118 GLU A C 1
ATOM 917 O O . GLU A 1 118 ? -5.265 3.262 -5.386 1.00 89.94 118 GLU A O 1
ATOM 922 N N . PHE A 1 119 ? -4.160 2.436 -7.149 1.00 88.00 119 PHE A N 1
ATOM 923 C CA . PHE A 1 119 ? -2.982 3.288 -6.992 1.00 88.00 119 PHE A CA 1
ATOM 924 C C . PHE A 1 119 ? -3.219 4.678 -7.595 1.00 88.00 119 PHE A C 1
ATOM 926 O O . PHE A 1 119 ? -4.054 4.855 -8.471 1.00 88.00 119 PHE A O 1
ATOM 933 N N . SER A 1 120 ? -2.473 5.693 -7.154 1.00 85.00 120 SER A N 1
ATOM 934 C CA . SER A 1 120 ? -2.618 7.040 -7.726 1.00 85.00 120 SER A CA 1
ATOM 935 C C . SER A 1 120 ? -2.381 7.069 -9.246 1.00 85.00 120 SER A C 1
ATOM 937 O O . SER A 1 120 ? -1.404 6.480 -9.720 1.00 85.00 120 SER A O 1
ATOM 939 N N . ASP A 1 121 ? -3.176 7.870 -9.965 1.00 69.25 121 ASP A N 1
ATOM 940 C CA . ASP A 1 121 ? -3.216 8.027 -11.437 1.00 69.25 121 ASP A CA 1
ATOM 941 C C . ASP A 1 121 ? -1.889 8.384 -12.125 1.00 69.25 121 ASP A C 1
ATOM 943 O O . ASP A 1 121 ? -1.790 8.353 -13.350 1.00 69.25 121 ASP A O 1
ATOM 947 N N . LYS A 1 122 ? -0.830 8.668 -11.357 1.00 67.44 122 LYS A N 1
ATOM 948 C CA . LYS A 1 122 ? 0.536 8.836 -11.879 1.00 67.44 122 LYS A CA 1
ATOM 949 C C . LYS A 1 122 ? 1.004 7.646 -12.727 1.00 67.44 122 LYS A C 1
ATOM 951 O O . LYS A 1 122 ? 1.906 7.808 -13.539 1.00 67.44 122 LYS A O 1
ATOM 956 N N . LEU A 1 123 ? 0.423 6.463 -12.523 1.00 63.56 123 LEU A N 1
ATOM 957 C CA . LEU A 1 123 ? 0.688 5.270 -13.332 1.00 63.56 123 LEU A CA 1
ATOM 958 C C . LEU A 1 123 ? -0.176 5.212 -14.590 1.00 63.56 123 LEU A C 1
ATOM 960 O O . LEU A 1 123 ? 0.338 4.907 -15.665 1.00 63.56 123 LEU A O 1
ATOM 964 N N . ALA A 1 124 ? -1.459 5.560 -14.466 1.00 60.56 124 ALA A N 1
ATOM 965 C CA . ALA A 1 124 ? -2.397 5.582 -15.583 1.00 60.56 124 ALA A CA 1
ATOM 966 C C . ALA A 1 124 ? -1.929 6.546 -16.686 1.00 60.56 124 ALA A C 1
ATOM 968 O O . ALA A 1 124 ? -2.012 6.223 -17.865 1.00 60.56 124 ALA A O 1
ATOM 969 N N . SER A 1 125 ? -1.319 7.683 -16.324 1.00 62.44 125 SER A N 1
ATOM 970 C CA . SER A 1 125 ? -0.789 8.645 -17.302 1.00 62.44 125 SER A CA 1
ATOM 971 C C . SER A 1 125 ? 0.394 8.137 -18.134 1.00 62.44 125 SER A C 1
ATOM 973 O O . SER A 1 125 ? 0.666 8.690 -19.192 1.00 62.44 125 SER A O 1
ATOM 975 N N . ILE A 1 126 ? 1.140 7.138 -17.649 1.00 66.50 126 ILE A N 1
ATOM 976 C CA . ILE A 1 126 ? 2.328 6.615 -18.348 1.00 66.50 126 ILE A CA 1
ATOM 977 C C . ILE A 1 126 ? 1.922 5.577 -19.400 1.00 66.50 126 ILE A C 1
ATOM 979 O O . ILE A 1 126 ? 2.619 5.399 -20.396 1.00 66.50 126 ILE A O 1
ATOM 983 N N . CYS A 1 127 ? 0.800 4.898 -19.173 1.00 63.41 127 CYS A N 1
ATOM 984 C CA . CYS A 1 127 ? 0.481 3.648 -19.846 1.00 63.41 127 CYS A CA 1
ATOM 985 C C . CYS A 1 127 ? -0.962 3.552 -20.367 1.00 63.41 127 CYS A C 1
ATOM 987 O O . CYS A 1 127 ? -1.314 2.502 -20.893 1.00 63.41 127 CYS A O 1
ATOM 989 N N . GLU A 1 128 ? -1.797 4.585 -20.190 1.00 65.81 128 GLU A N 1
ATOM 990 C CA . GLU A 1 128 ? -3.250 4.564 -20.474 1.00 65.81 128 GLU A CA 1
ATOM 991 C C . GLU A 1 128 ? -3.983 3.337 -19.889 1.00 65.81 128 GLU A C 1
ATOM 993 O O . GLU A 1 128 ? -5.055 2.960 -20.350 1.00 65.81 128 GLU A O 1
ATOM 998 N N . GLY A 1 129 ? -3.401 2.699 -18.871 1.00 64.19 129 GLY A N 1
ATOM 999 C CA . GLY A 1 129 ? -3.901 1.466 -18.272 1.00 64.19 129 GLY A CA 1
ATOM 1000 C C . GLY A 1 129 ? -4.449 1.676 -16.865 1.00 64.19 129 GLY A C 1
ATOM 1001 O O . GLY A 1 129 ? -4.192 2.697 -16.223 1.00 64.19 129 GLY A O 1
ATOM 1002 N N . SER A 1 130 ? -5.172 0.672 -16.372 1.00 74.50 130 SER A N 1
ATOM 1003 C CA . SER A 1 130 ? -5.720 0.638 -15.017 1.00 74.50 130 SER A CA 1
ATOM 1004 C C . SER A 1 130 ? -4.687 0.902 -13.931 1.00 74.50 130 SER A C 1
ATOM 1006 O O . SER A 1 130 ? -3.607 0.310 -13.904 1.00 74.50 130 SER A O 1
ATOM 1008 N N . SER A 1 131 ? -5.085 1.697 -12.944 1.00 83.44 131 SER A N 1
ATOM 1009 C CA . SER A 1 131 ? -4.419 1.807 -11.647 1.00 83.44 131 SER A CA 1
ATOM 1010 C C . SER A 1 131 ? -4.961 0.811 -10.610 1.00 83.44 131 SER A C 1
ATOM 1012 O O . SER A 1 131 ? -4.477 0.780 -9.475 1.00 83.44 131 SER A O 1
ATOM 1014 N N . VAL A 1 132 ? -5.944 -0.015 -10.987 1.00 87.12 132 VAL A N 1
ATOM 1015 C CA . VAL A 1 132 ? -6.604 -0.986 -10.107 1.00 87.12 132 VAL A CA 1
ATOM 1016 C C . VAL A 1 132 ? -5.799 -2.279 -10.009 1.00 87.12 132 VAL A C 1
ATOM 1018 O O . VAL A 1 132 ? -5.386 -2.859 -11.013 1.00 87.12 132 VAL A O 1
ATOM 1021 N N . LEU A 1 133 ? -5.610 -2.757 -8.780 1.00 86.12 133 LEU A N 1
ATOM 1022 C CA . LEU A 1 133 ? -4.931 -4.009 -8.482 1.00 86.12 133 LEU A CA 1
ATOM 1023 C C . LEU A 1 133 ? -5.817 -5.213 -8.802 1.00 86.12 133 LEU A C 1
ATOM 1025 O O . LEU A 1 133 ? -6.913 -5.352 -8.261 1.00 86.12 133 LEU A O 1
ATOM 1029 N N . LYS A 1 134 ? -5.301 -6.122 -9.628 1.00 84.94 134 LYS A N 1
ATOM 1030 C CA . LYS A 1 134 ? -5.942 -7.390 -9.976 1.00 84.94 134 LYS A CA 1
ATOM 1031 C C . LYS A 1 134 ? -4.980 -8.558 -9.801 1.00 84.94 134 LYS A C 1
ATOM 1033 O O . LYS A 1 134 ? -3.769 -8.439 -10.009 1.00 84.94 134 LYS A O 1
ATOM 1038 N N . ALA A 1 135 ? -5.532 -9.709 -9.436 1.00 80.44 135 ALA A N 1
ATOM 1039 C CA . ALA A 1 135 ? -4.825 -10.974 -9.553 1.00 80.44 135 ALA A CA 1
ATOM 1040 C C . ALA A 1 135 ? -4.836 -11.407 -11.023 1.00 80.44 135 ALA A C 1
ATOM 1042 O O . ALA A 1 135 ? -5.868 -11.388 -11.686 1.00 80.44 135 ALA A O 1
ATOM 1043 N N . THR A 1 136 ? -3.672 -11.783 -11.532 1.00 73.94 136 THR A N 1
ATOM 1044 C CA . THR A 1 136 ? -3.466 -12.240 -12.907 1.00 73.94 136 THR A CA 1
ATOM 1045 C C . THR A 1 136 ? -2.747 -13.578 -12.879 1.00 73.94 136 THR A C 1
ATOM 1047 O O . THR A 1 136 ? -2.022 -13.883 -11.927 1.00 73.94 136 THR A O 1
ATOM 1050 N N . ARG A 1 137 ? -2.920 -14.386 -13.927 1.00 71.81 137 ARG A N 1
ATOM 1051 C CA . ARG A 1 137 ? -2.242 -15.682 -14.049 1.00 71.81 137 ARG A CA 1
ATOM 1052 C C . ARG A 1 137 ? -1.457 -15.821 -15.357 1.00 71.81 137 ARG A C 1
ATOM 1054 O O . ARG A 1 137 ? -1.721 -16.746 -16.127 1.00 71.81 137 ARG A O 1
ATOM 1061 N N . PRO A 1 138 ? -0.488 -14.932 -15.630 1.00 64.62 138 PRO A N 1
ATOM 1062 C CA . PRO A 1 138 ? 0.403 -15.127 -16.761 1.00 64.62 138 PRO A CA 1
ATOM 1063 C C . PRO A 1 138 ? 1.230 -16.399 -16.525 1.00 64.62 138 PRO A C 1
ATOM 1065 O O . PRO A 1 138 ? 1.833 -16.581 -15.464 1.00 64.62 138 PRO A O 1
ATOM 1068 N N . ASP A 1 139 ? 1.241 -17.297 -17.508 1.00 66.19 139 ASP A N 1
ATOM 1069 C CA . ASP A 1 139 ? 2.065 -18.511 -17.506 1.00 66.19 139 ASP A CA 1
ATOM 1070 C C . ASP A 1 139 ? 1.811 -19.441 -16.296 1.00 66.19 139 ASP A C 1
ATOM 1072 O O . ASP A 1 139 ? 2.742 -19.939 -15.660 1.00 66.19 139 ASP A O 1
ATOM 1076 N N . ASN A 1 140 ? 0.538 -19.650 -15.930 1.00 71.19 140 ASN A N 1
ATOM 1077 C CA . ASN A 1 140 ? 0.087 -20.478 -14.796 1.00 71.19 140 ASN A CA 1
ATOM 1078 C C . ASN A 1 140 ? 0.559 -20.031 -13.398 1.00 71.19 140 ASN A C 1
ATOM 1080 O O . ASN A 1 140 ? 0.182 -20.669 -12.410 1.00 71.19 140 ASN A O 1
ATOM 1084 N N . THR A 1 141 ? 1.295 -18.922 -13.297 1.00 71.81 141 THR A N 1
ATOM 1085 C CA . THR A 1 141 ? 1.798 -18.362 -12.039 1.00 71.81 141 THR A CA 1
ATOM 1086 C C . THR A 1 141 ? 0.925 -17.191 -11.612 1.00 71.81 141 THR A C 1
ATOM 1088 O O . THR A 1 141 ? 0.761 -16.234 -12.364 1.00 71.81 141 THR A O 1
ATOM 1091 N N . GLU A 1 142 ? 0.380 -17.245 -10.400 1.00 73.81 142 GLU A N 1
ATOM 1092 C CA . GLU A 1 142 ? -0.422 -16.148 -9.859 1.00 73.81 142 GLU A CA 1
ATOM 1093 C C . GLU A 1 142 ? 0.462 -14.937 -9.527 1.00 73.81 142 GLU A C 1
ATOM 1095 O O . GLU A 1 142 ? 1.516 -15.062 -8.894 1.00 73.81 142 GLU A O 1
ATOM 1100 N N . ARG A 1 143 ? 0.060 -13.756 -10.005 1.00 74.75 143 ARG A N 1
ATOM 1101 C CA . ARG A 1 143 ? 0.769 -12.487 -9.814 1.00 74.75 143 ARG A CA 1
ATOM 1102 C C . ARG A 1 143 ? -0.222 -11.348 -9.630 1.00 74.75 143 ARG A C 1
ATOM 1104 O O . ARG A 1 143 ? -1.221 -11.274 -10.338 1.00 74.75 143 ARG A O 1
ATOM 1111 N N . LEU A 1 144 ? 0.106 -10.408 -8.751 1.00 78.56 144 LEU A N 1
ATOM 1112 C CA . LEU A 1 144 ? -0.628 -9.150 -8.644 1.00 78.56 144 LEU A CA 1
ATOM 1113 C C . LEU A 1 144 ? -0.130 -8.165 -9.706 1.00 78.56 144 LEU A C 1
ATOM 1115 O O . LEU A 1 144 ? 1.081 -7.946 -9.846 1.00 78.56 144 LEU A O 1
ATOM 1119 N N . ALA A 1 145 ? -1.062 -7.586 -10.457 1.00 77.06 145 ALA A N 1
ATOM 1120 C CA . ALA A 1 145 ? -0.773 -6.627 -11.510 1.00 77.06 145 ALA A CA 1
ATOM 1121 C C . ALA A 1 145 ? -1.807 -5.497 -11.556 1.00 77.06 145 ALA A C 1
ATOM 1123 O O . ALA A 1 145 ? -2.935 -5.654 -11.096 1.00 77.06 145 ALA A O 1
ATOM 1124 N N . LEU A 1 146 ? -1.411 -4.365 -12.129 1.00 75.31 146 LEU A N 1
ATOM 1125 C CA . LEU A 1 146 ? -2.314 -3.278 -12.499 1.00 75.31 146 LEU A CA 1
ATOM 1126 C C . LEU A 1 146 ? -2.658 -3.441 -13.983 1.00 75.31 146 LEU A C 1
ATOM 1128 O O . LEU A 1 146 ? -1.750 -3.372 -14.815 1.00 75.31 146 LEU A O 1
ATOM 1132 N N . THR A 1 147 ? -3.915 -3.767 -14.303 1.00 68.56 147 THR A N 1
ATOM 1133 C CA . THR A 1 147 ? -4.357 -4.049 -15.684 1.00 68.56 147 THR A CA 1
ATOM 1134 C C . THR A 1 147 ? -5.877 -3.946 -15.853 1.00 68.56 147 THR A C 1
ATOM 1136 O O . THR A 1 147 ? -6.638 -4.180 -14.910 1.00 68.56 147 THR A O 1
ATOM 1139 N N . ASP A 1 148 ? -6.332 -3.632 -17.068 1.00 60.34 148 ASP A N 1
ATOM 1140 C CA . ASP A 1 148 ? -7.747 -3.671 -17.459 1.00 60.34 148 ASP A CA 1
ATOM 1141 C C . ASP A 1 148 ? -8.177 -5.011 -18.073 1.00 60.34 148 ASP A C 1
ATOM 1143 O O . ASP A 1 148 ? -9.372 -5.301 -18.088 1.00 60.34 148 ASP A O 1
ATOM 1147 N N . GLU A 1 149 ? -7.236 -5.861 -18.489 1.00 53.38 149 GLU A N 1
ATOM 1148 C CA . GLU A 1 149 ? -7.540 -7.141 -19.141 1.00 53.38 149 GLU A CA 1
ATOM 1149 C C . GLU A 1 149 ? -7.884 -8.258 -18.136 1.00 53.38 149 GLU A C 1
ATOM 1151 O O . GLU A 1 149 ? -7.301 -8.337 -17.048 1.00 53.38 149 GLU A O 1
ATOM 1156 N N . LEU A 1 150 ? -8.854 -9.101 -18.518 1.00 46.94 150 LEU A N 1
ATOM 1157 C CA . LEU A 1 150 ? -9.285 -10.336 -17.848 1.00 46.94 150 LEU A CA 1
ATOM 1158 C C . LEU A 1 150 ? -8.866 -11.551 -18.680 1.00 46.94 150 LEU A C 1
ATOM 1160 O O . LEU A 1 150 ? -9.123 -11.520 -19.905 1.00 46.94 150 LEU A O 1
#

Sequence (150 aa):
MEATTLVITLPLILFLSFPTNGVSARHGFSIVDQPPAVLDASGRELLEVKYYYLSPALRLPPFGTTAIIPGVYRNETCWFHVRVERFPFSITGLPAKFSPVAPGNESSIRESTDVIIEFSDKLASICEGSSVLKATRPDNTERLALTDEL

pLDDT: mean 71.94, std 17.54, range [36.53, 95.94]

Secondary structure (DSSP, 8-state):
------------------------------S--PPPBPBPTTSPBPBTT-EEE---SS---SSSEEEEEEEEEETTEEEEEEEEEEESS-----EEEEEESSPPS-SB-BTT--EEEEE-TTTHHHHS---BEEEE-GGG--EEEE-S--

Foldseek 3Di:
DDDDDDDDDDDDPDPPDDPPPDPPPPPPPDDDPFFAFDADPVRHFQFAPDWDFDADPDDDDDAFGWGFEQDDDDVPDLKGFTDTDGDNYDDRYWIKGKDFPDDDPDGGHGPPTHIWIFTPCVSCVVRVFGSTWDWDQDPNDTTIIGGPDD